Protein AF-A0A3D5UVN3-F1 (afdb_monomer_lite)

Sequence (78 aa):
MREAFDTRTGLNSLDLPGRPEETRVVVAMSGGVDSSVTAALLKEQGYDVVGITMQLYDHGVAVQKKGACCAGQDIHDA

Secondary structure (DSSP, 8-state):
---SEETTTTEETTS-BS-GGG-EEEEE--SSHHHHHHHHHHHHTT-EEEEE----S-SSSSTT-TT--GGGTTTS--

Radius of gyration: 16.46 Å; chains: 1; bounding box: 37×27×42 Å

Foldseek 3Di:
DDQQADPVQCAGPVRHHHGQCVAEDEQACQVDPVSVVVQVVSVVSNHNYDYDHDDPDDPDDQLPDPPDPCSNVVVVVD

pLDDT: mean 81.04, std 20.04, range [42.28, 98.44]

Structure (mmCIF, N/CA/C/O backbone):
data_AF-A0A3D5UVN3-F1
#
_entry.id   AF-A0A3D5UVN3-F1
#
loop_
_atom_site.group_PDB
_atom_site.id
_atom_site.type_symbol
_atom_site.label_atom_id
_atom_site.label_alt_id
_atom_site.label_comp_id
_atom_site.label_asym_id
_atom_site.label_entity_id
_atom_site.label_seq_id
_atom_site.pdbx_PDB_ins_code
_atom_site.Cartn_x
_atom_site.Cartn_y
_atom_site.Cartn_z
_atom_site.occupancy
_atom_site.B_iso_or_equiv
_atom_site.auth_seq_id
_atom_site.auth_comp_id
_atom_site.auth_asym_id
_atom_site.auth_atom_id
_atom_site.pdbx_PDB_model_num
ATOM 1 N N . MET A 1 1 ? -5.224 14.244 8.079 1.00 52.41 1 MET A N 1
ATOM 2 C CA . MET A 1 1 ? -4.922 12.817 8.297 1.00 52.41 1 MET A CA 1
ATOM 3 C C . MET A 1 1 ? -6.258 12.138 8.565 1.00 52.41 1 MET A C 1
ATOM 5 O O . MET A 1 1 ? -6.906 12.532 9.524 1.00 52.41 1 MET A O 1
ATOM 9 N N . ARG A 1 2 ? -6.765 11.300 7.648 1.00 63.66 2 ARG A N 1
ATOM 10 C CA . ARG A 1 2 ? -8.027 10.564 7.873 1.00 63.66 2 ARG A CA 1
ATOM 11 C C . ARG A 1 2 ? -7.785 9.515 8.964 1.00 63.66 2 ARG A C 1
ATOM 13 O O . ARG A 1 2 ? -6.707 8.927 8.983 1.00 63.66 2 ARG A O 1
ATOM 20 N N . GLU A 1 3 ? -8.746 9.315 9.861 1.00 70.19 3 GLU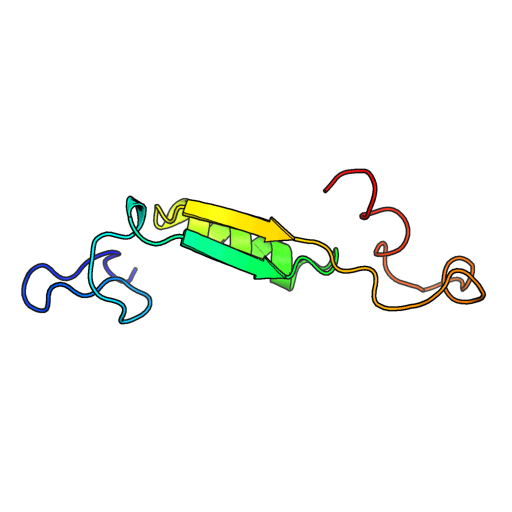 A N 1
ATOM 21 C CA . GLU A 1 3 ? -8.693 8.204 10.818 1.00 70.19 3 GLU A CA 1
ATOM 22 C C . GLU A 1 3 ? -8.750 6.869 10.063 1.00 70.19 3 GLU A C 1
ATOM 24 O O . GLU A 1 3 ? -9.476 6.740 9.077 1.00 70.19 3 GLU A O 1
ATOM 29 N N . ALA A 1 4 ? -7.961 5.886 10.503 1.00 76.69 4 ALA A N 1
ATOM 30 C CA . ALA A 1 4 ? -7.863 4.584 9.839 1.00 76.69 4 ALA A CA 1
ATOM 31 C C . ALA A 1 4 ? -9.096 3.687 10.081 1.00 76.69 4 ALA A C 1
ATOM 33 O O . ALA A 1 4 ? -9.339 2.759 9.312 1.00 76.69 4 ALA A O 1
ATOM 34 N N . PHE A 1 5 ? -9.883 3.970 11.126 1.00 91.19 5 PHE A N 1
ATOM 35 C CA . PHE A 1 5 ? -11.095 3.236 11.492 1.00 91.19 5 PHE A CA 1
ATOM 36 C C . PHE A 1 5 ? -12.104 4.155 12.192 1.00 91.19 5 PHE A C 1
ATOM 38 O O . PHE A 1 5 ? -11.757 4.788 13.189 1.00 91.19 5 PHE A O 1
ATOM 45 N N . ASP A 1 6 ? -13.346 4.202 11.703 1.00 93.00 6 ASP A N 1
ATOM 46 C CA . ASP A 1 6 ? -14.447 4.942 12.329 1.00 93.00 6 ASP A CA 1
ATOM 47 C C . ASP A 1 6 ? -15.272 4.003 13.219 1.00 93.00 6 ASP A C 1
ATOM 49 O O . ASP A 1 6 ? -16.008 3.132 12.751 1.00 93.00 6 ASP A O 1
ATOM 53 N N . THR A 1 7 ? -15.191 4.209 14.533 1.00 90.69 7 THR A N 1
ATOM 54 C CA . THR A 1 7 ? -15.910 3.399 15.530 1.00 90.69 7 THR A CA 1
ATOM 55 C C . THR A 1 7 ? -17.429 3.573 15.489 1.00 90.69 7 THR A C 1
ATOM 57 O O . THR A 1 7 ? -18.146 2.735 16.033 1.00 90.69 7 THR A O 1
ATOM 60 N N . ARG A 1 8 ? -17.943 4.632 14.851 1.00 93.31 8 ARG A N 1
ATOM 61 C CA . ARG A 1 8 ? -19.385 4.903 14.743 1.00 93.31 8 ARG A CA 1
ATOM 62 C C . ARG A 1 8 ? -20.028 4.111 13.614 1.00 93.31 8 ARG A C 1
ATOM 64 O O . ARG A 1 8 ? -21.182 3.713 13.737 1.00 93.31 8 ARG A O 1
ATOM 71 N N . THR A 1 9 ? -19.305 3.924 12.512 1.00 94.19 9 THR A N 1
ATOM 72 C CA . THR A 1 9 ? -19.792 3.205 11.325 1.00 94.19 9 THR A CA 1
ATOM 73 C C . THR A 1 9 ? -19.262 1.774 11.253 1.00 94.19 9 THR A C 1
ATOM 75 O O . THR A 1 9 ? -19.864 0.943 10.579 1.00 94.19 9 THR A O 1
ATOM 78 N N . GLY A 1 10 ? -18.163 1.470 11.952 1.00 94.06 10 GLY A N 1
ATOM 79 C CA . GLY A 1 10 ? -17.467 0.187 11.859 1.00 94.06 10 GLY A CA 1
ATOM 80 C C . GLY A 1 10 ? -16.688 0.010 10.551 1.00 94.06 10 GLY A C 1
ATOM 81 O O . GLY A 1 10 ? -16.339 -1.122 10.210 1.00 94.06 10 GLY A O 1
ATOM 82 N N . LEU A 1 11 ? -16.449 1.103 9.818 1.00 96.44 11 LEU A N 1
ATOM 83 C CA . LEU A 1 11 ? -15.752 1.109 8.533 1.00 96.44 11 LEU A CA 1
ATOM 84 C C . LEU A 1 11 ? -14.308 1.604 8.686 1.00 96.44 11 LEU A C 1
ATOM 86 O O . LEU A 1 11 ? -14.021 2.500 9.484 1.00 9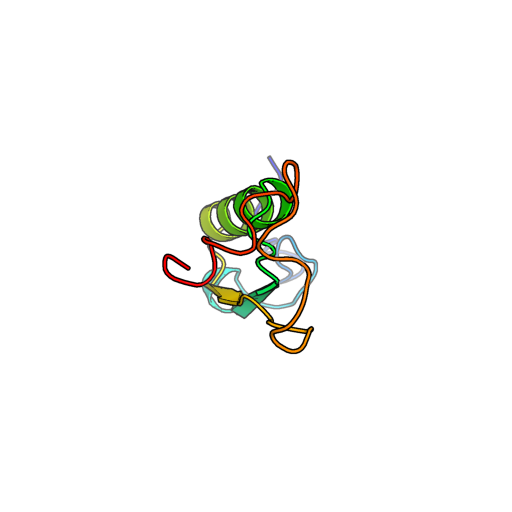6.44 11 LEU A O 1
ATOM 90 N N . ASN A 1 12 ? -13.400 1.038 7.897 1.00 96.00 12 ASN A N 1
ATOM 91 C CA . ASN A 1 12 ? -12.018 1.497 7.776 1.00 96.00 12 ASN A CA 1
ATOM 92 C C . ASN A 1 12 ? -11.852 2.591 6.706 1.00 96.00 12 ASN A C 1
ATOM 94 O O . ASN A 1 12 ? -12.807 2.993 6.044 1.00 96.00 12 ASN A O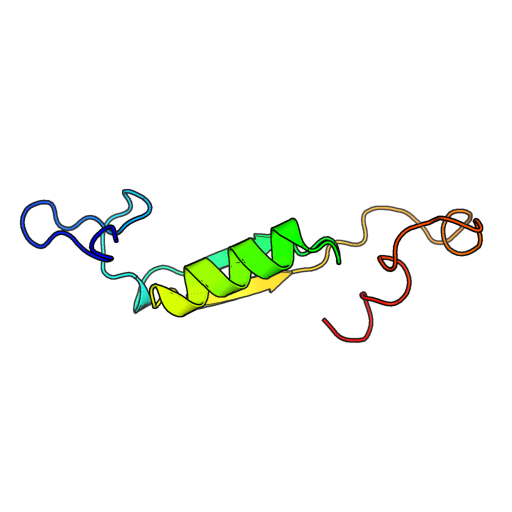 1
ATOM 98 N N . SER A 1 13 ? -10.626 3.090 6.531 1.00 95.06 13 SER A N 1
ATOM 99 C CA . SER A 1 13 ? -10.311 4.163 5.573 1.00 95.06 13 SER A CA 1
ATOM 100 C C . SER A 1 13 ? -10.546 3.813 4.092 1.00 95.06 13 SER A C 1
ATOM 102 O O . SER A 1 13 ? -10.496 4.719 3.256 1.00 95.06 13 SER A O 1
ATOM 104 N N . LEU A 1 14 ? -10.799 2.538 3.770 1.00 95.31 14 LEU A N 1
ATOM 105 C CA . LEU A 1 14 ? -11.204 2.048 2.447 1.00 95.31 14 LEU A CA 1
ATOM 106 C C . LEU A 1 14 ? -12.724 1.841 2.322 1.00 95.31 14 LEU A C 1
ATOM 108 O O . LEU A 1 14 ? -13.176 1.239 1.351 1.00 95.31 14 LEU A O 1
ATOM 112 N N . ASP A 1 15 ? -13.503 2.317 3.297 1.00 95.75 15 ASP A N 1
ATOM 113 C CA . ASP A 1 15 ? -14.955 2.131 3.391 1.00 95.75 15 ASP A CA 1
ATOM 114 C C . ASP A 1 15 ? -15.374 0.645 3.456 1.00 95.75 15 ASP A C 1
ATOM 116 O O . ASP A 1 15 ? -16.480 0.268 3.064 1.00 95.75 15 ASP A O 1
ATOM 120 N N . LEU A 1 16 ? -14.492 -0.214 3.978 1.00 95.50 16 LEU A N 1
ATOM 121 C CA . LEU A 1 16 ? -14.751 -1.637 4.203 1.00 95.50 16 LEU A CA 1
ATOM 122 C C . LEU A 1 16 ? -15.040 -1.906 5.688 1.00 95.50 16 LEU A C 1
ATOM 124 O O . LEU A 1 16 ? -14.487 -1.220 6.549 1.00 95.50 16 LEU A O 1
ATOM 128 N N . PRO A 1 17 ? -15.884 -2.897 6.022 1.00 96.12 17 PRO A N 1
ATOM 129 C CA . PRO A 1 17 ? -16.124 -3.275 7.411 1.00 96.12 17 PRO A CA 1
ATOM 130 C C . PRO A 1 17 ? -14.878 -3.901 8.056 1.00 96.12 17 PRO A C 1
ATOM 132 O O . PRO A 1 17 ? -14.160 -4.662 7.408 1.00 96.12 17 PRO A O 1
ATOM 135 N N . GLY A 1 18 ? -14.679 -3.641 9.352 1.00 95.06 18 GLY A N 1
ATOM 136 C CA . GLY A 1 18 ? -13.588 -4.222 10.150 1.00 95.06 18 GLY A CA 1
ATOM 137 C C . GLY A 1 18 ? -12.367 -3.311 10.286 1.00 95.06 18 GLY A C 1
ATOM 138 O O . GLY A 1 18 ? -12.294 -2.239 9.681 1.00 95.06 18 GLY A O 1
ATOM 139 N N . ARG A 1 19 ? -11.408 -3.710 11.129 1.00 96.56 19 ARG A N 1
ATOM 140 C CA . ARG A 1 19 ? -10.195 -2.908 11.367 1.00 96.56 19 ARG A CA 1
ATOM 141 C C . ARG A 1 19 ? -9.218 -3.043 10.186 1.00 96.56 19 ARG A C 1
ATOM 143 O O . ARG A 1 19 ? -9.248 -4.063 9.492 1.00 96.56 19 ARG A O 1
ATOM 150 N N . PRO A 1 20 ? -8.323 -2.063 9.954 1.00 96.69 20 PRO A N 1
ATOM 151 C CA . PRO A 1 20 ? -7.297 -2.167 8.914 1.00 96.69 20 PRO A CA 1
ATOM 152 C C . PRO A 1 20 ? -6.485 -3.465 8.995 1.00 96.69 20 PRO A C 1
ATOM 154 O O . PRO A 1 20 ? -6.327 -4.143 7.984 1.00 96.69 20 PRO A O 1
ATOM 157 N N . GLU A 1 21 ? -6.064 -3.874 10.197 1.00 96.88 21 GLU A N 1
ATOM 158 C CA . GLU A 1 21 ? -5.272 -5.097 10.401 1.00 96.88 21 GLU A CA 1
ATOM 159 C C . GLU A 1 21 ? -6.002 -6.407 10.038 1.00 96.88 21 GLU A C 1
ATOM 161 O O . GLU A 1 21 ? -5.359 -7.427 9.801 1.00 96.88 21 GLU A O 1
ATOM 166 N N . GLU A 1 22 ? -7.336 -6.389 9.970 1.00 96.75 22 GLU A N 1
ATOM 167 C CA . GLU A 1 22 ? -8.181 -7.529 9.580 1.00 96.75 22 GLU A CA 1
ATOM 168 C C . GLU A 1 22 ? -8.489 -7.523 8.074 1.00 96.75 22 GLU A C 1
ATOM 170 O O . GLU A 1 22 ? -9.045 -8.481 7.533 1.00 96.75 22 GLU A O 1
ATOM 175 N N . THR A 1 23 ? -8.130 -6.440 7.381 1.00 97.56 23 THR A N 1
ATOM 176 C CA . THR A 1 23 ? -8.392 -6.241 5.960 1.00 97.56 23 THR A CA 1
ATOM 177 C C . THR A 1 23 ? -7.121 -6.503 5.163 1.00 97.56 23 THR A C 1
ATOM 179 O O . THR A 1 23 ? -6.187 -5.698 5.153 1.00 97.56 23 THR A O 1
ATOM 182 N N . ARG A 1 24 ? -7.098 -7.631 4.446 1.00 98.06 24 ARG A N 1
ATOM 183 C CA . ARG A 1 24 ? -6.006 -7.945 3.521 1.00 98.06 24 ARG A CA 1
ATOM 184 C C . ARG A 1 24 ? -6.149 -7.161 2.222 1.00 98.06 24 ARG A C 1
ATOM 186 O O . ARG A 1 24 ? -7.155 -7.296 1.527 1.00 98.06 24 ARG A O 1
ATOM 193 N N . VAL A 1 25 ? -5.110 -6.411 1.861 1.00 98.25 25 VAL A N 1
ATOM 194 C CA . VAL A 1 25 ? -5.043 -5.652 0.609 1.00 98.25 25 VAL A CA 1
ATOM 195 C C . VAL A 1 25 ? -3.932 -6.209 -0.267 1.00 98.25 25 VAL A C 1
ATOM 197 O O . VAL A 1 25 ? -2.764 -6.211 0.114 1.00 98.25 25 VAL A O 1
ATOM 200 N N . VAL A 1 26 ? -4.297 -6.672 -1.460 1.00 98.06 26 VAL A N 1
ATOM 201 C CA . VAL A 1 26 ? -3.339 -7.136 -2.465 1.00 98.06 26 VAL A CA 1
ATOM 202 C C . VAL A 1 26 ? -3.049 -5.989 -3.429 1.00 98.06 26 VAL A C 1
ATOM 204 O O . VAL A 1 26 ? -3.945 -5.534 -4.137 1.00 98.06 26 VAL A O 1
ATOM 207 N N . VAL A 1 27 ? -1.808 -5.509 -3.447 1.00 97.88 27 VAL A N 1
ATOM 208 C CA . VAL A 1 27 ? -1.369 -4.407 -4.312 1.00 97.88 27 VAL A CA 1
ATOM 209 C C . VAL A 1 27 ? -0.672 -4.988 -5.534 1.00 97.88 27 VAL A C 1
ATOM 211 O O . VAL A 1 27 ? 0.316 -5.706 -5.406 1.00 97.88 27 VAL A O 1
ATOM 214 N N . ALA A 1 28 ? -1.169 -4.665 -6.727 1.00 95.88 28 ALA A N 1
ATOM 215 C CA . ALA A 1 28 ? -0.468 -4.970 -7.967 1.00 95.88 28 ALA A CA 1
ATOM 216 C C . ALA A 1 28 ? 0.776 -4.071 -8.085 1.00 95.88 28 ALA A C 1
ATOM 218 O O . ALA A 1 28 ? 0.677 -2.876 -8.361 1.00 95.88 28 ALA A O 1
ATOM 219 N N . MET A 1 29 ? 1.941 -4.660 -7.851 1.00 95.25 29 MET A N 1
ATOM 220 C CA . MET A 1 29 ? 3.251 -4.031 -7.907 1.00 95.25 29 MET A CA 1
ATOM 221 C C . MET A 1 29 ? 3.754 -4.057 -9.349 1.00 95.25 29 MET A C 1
ATOM 223 O O . MET A 1 29 ? 4.013 -5.114 -9.917 1.00 95.25 29 MET A O 1
ATOM 227 N N . SER A 1 30 ? 3.863 -2.885 -9.971 1.00 87.75 30 SER A N 1
ATOM 228 C CA . SER A 1 30 ? 4.355 -2.763 -11.351 1.00 87.75 30 SER A CA 1
ATOM 229 C C . SER A 1 30 ? 5.876 -2.584 -11.440 1.00 87.75 30 SER A C 1
ATOM 231 O O . SER A 1 30 ? 6.410 -2.530 -12.545 1.00 87.75 30 SER A O 1
ATOM 233 N N . GLY A 1 31 ? 6.547 -2.418 -10.293 1.00 85.94 31 GLY A N 1
ATOM 234 C CA . GLY A 1 31 ? 7.918 -1.896 -10.179 1.00 85.94 31 GLY A CA 1
ATOM 235 C C . GLY A 1 31 ? 7.985 -0.359 -10.184 1.00 85.94 31 GLY A C 1
ATOM 236 O O . GLY A 1 31 ? 9.013 0.238 -9.881 1.00 85.94 31 GLY A O 1
ATOM 237 N N . GLY A 1 32 ? 6.875 0.324 -10.488 1.00 87.75 32 GLY A N 1
ATOM 238 C CA . GLY A 1 32 ? 6.800 1.785 -10.499 1.00 87.75 32 GLY A CA 1
ATOM 239 C C . GLY A 1 32 ? 6.547 2.406 -9.121 1.00 87.75 32 GLY A C 1
ATOM 240 O O . GLY A 1 32 ? 5.915 1.805 -8.247 1.00 87.75 32 GLY A O 1
ATOM 241 N N . VAL A 1 33 ? 6.956 3.671 -8.971 1.00 94.38 33 VAL A N 1
ATOM 242 C CA . VAL A 1 33 ? 6.827 4.460 -7.730 1.00 94.38 33 VAL A CA 1
ATOM 243 C C . VAL A 1 33 ? 5.392 4.548 -7.206 1.00 94.38 33 VAL A C 1
ATOM 245 O O . VAL A 1 33 ? 5.188 4.469 -5.999 1.00 94.38 33 VAL A O 1
ATOM 248 N N . ASP A 1 34 ? 4.394 4.640 -8.087 1.00 95.25 34 ASP A N 1
ATOM 249 C CA . ASP A 1 34 ? 2.992 4.786 -7.679 1.00 95.25 34 ASP A CA 1
ATOM 250 C C . ASP A 1 34 ? 2.500 3.565 -6.892 1.00 95.25 34 ASP A C 1
ATOM 252 O O . ASP A 1 34 ? 1.857 3.701 -5.847 1.00 95.25 34 ASP A O 1
ATOM 256 N N . SER A 1 35 ? 2.849 2.361 -7.362 1.00 94.19 35 SER A N 1
ATOM 257 C CA . SER A 1 35 ? 2.490 1.112 -6.683 1.00 94.19 35 SER A CA 1
ATOM 258 C C . SER A 1 35 ? 3.219 0.964 -5.345 1.00 94.19 35 SER A C 1
ATOM 260 O O . SER A 1 35 ? 2.600 0.596 -4.347 1.00 94.19 35 SER A O 1
ATOM 262 N N . SER A 1 36 ? 4.488 1.376 -5.285 1.00 95.81 36 SER A N 1
ATOM 263 C CA . SER A 1 36 ? 5.290 1.367 -4.058 1.00 95.81 36 SER A CA 1
ATOM 264 C C . SER A 1 36 ? 4.767 2.343 -3.007 1.00 95.81 36 SER A C 1
ATOM 266 O O . SER A 1 36 ? 4.632 1.977 -1.840 1.00 95.81 36 SER A O 1
ATOM 268 N N . VAL A 1 37 ? 4.413 3.568 -3.405 1.00 97.69 37 VAL A N 1
ATOM 269 C CA . VAL A 1 37 ? 3.824 4.564 -2.497 1.00 97.69 37 VAL A CA 1
ATOM 270 C C . VAL A 1 37 ? 2.444 4.109 -2.026 1.00 97.69 37 VAL A C 1
ATOM 272 O O . VAL A 1 37 ? 2.138 4.226 -0.843 1.00 97.69 37 VAL A O 1
ATOM 275 N N . THR A 1 38 ? 1.632 3.526 -2.910 1.00 97.75 38 THR A N 1
ATOM 276 C CA . THR A 1 38 ? 0.329 2.955 -2.536 1.00 97.75 38 THR A CA 1
ATOM 277 C C . THR A 1 38 ? 0.483 1.870 -1.467 1.00 97.75 38 THR A C 1
ATOM 279 O O . THR A 1 38 ? -0.180 1.933 -0.431 1.00 97.75 38 THR A O 1
ATOM 282 N N . ALA A 1 39 ? 1.392 0.911 -1.676 1.00 98.00 39 ALA A N 1
ATOM 283 C CA . ALA A 1 39 ? 1.667 -0.148 -0.707 1.00 98.00 39 ALA A CA 1
ATOM 284 C C . ALA A 1 39 ? 2.175 0.413 0.633 1.00 98.00 39 ALA A C 1
ATOM 286 O O . ALA A 1 39 ? 1.700 -0.002 1.691 1.00 98.00 39 ALA A O 1
ATOM 287 N N . ALA A 1 40 ? 3.085 1.393 0.596 1.00 97.88 40 ALA A N 1
ATOM 288 C CA . ALA A 1 40 ? 3.627 2.035 1.791 1.00 97.88 40 ALA A CA 1
ATOM 289 C C . ALA A 1 40 ? 2.548 2.768 2.603 1.00 97.88 40 ALA A C 1
ATOM 291 O O . ALA A 1 40 ? 2.451 2.565 3.811 1.00 97.88 40 ALA A O 1
ATOM 292 N N . LEU A 1 41 ? 1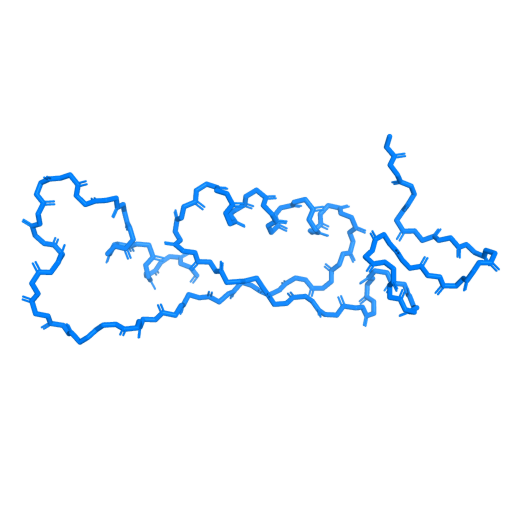.694 3.560 1.947 1.00 98.00 41 LEU A N 1
ATOM 293 C CA . LEU A 1 41 ? 0.625 4.309 2.613 1.00 98.00 41 LEU A CA 1
ATOM 294 C C . LEU A 1 41 ? -0.425 3.391 3.245 1.00 98.00 41 LEU A C 1
ATOM 296 O O . LEU A 1 41 ? -0.931 3.687 4.327 1.00 98.00 41 LEU A O 1
ATOM 300 N N . LEU A 1 42 ? -0.764 2.279 2.590 1.00 97.75 42 LEU A N 1
ATOM 301 C CA . LEU A 1 42 ? -1.673 1.282 3.160 1.00 97.75 42 LEU A CA 1
ATOM 302 C C . LEU A 1 42 ? -1.022 0.555 4.341 1.00 97.75 42 LEU A C 1
ATOM 304 O O . LEU A 1 42 ? -1.668 0.331 5.364 1.00 97.75 42 LEU A O 1
ATOM 308 N N . LYS A 1 43 ? 0.273 0.241 4.250 1.00 97.62 43 LYS A N 1
ATOM 309 C CA . LYS A 1 43 ? 1.002 -0.378 5.359 1.00 97.62 43 LYS A CA 1
ATOM 310 C C . LYS A 1 43 ? 1.087 0.551 6.572 1.00 97.62 43 LYS A C 1
ATOM 312 O O . LYS A 1 43 ? 0.871 0.095 7.691 1.00 97.62 43 LYS A O 1
ATOM 317 N N . GLU A 1 44 ? 1.345 1.841 6.356 1.00 97.44 44 GLU A N 1
ATOM 318 C CA . GLU A 1 44 ? 1.369 2.874 7.403 1.00 97.44 44 GLU A CA 1
ATOM 319 C C . GLU A 1 44 ? -0.001 3.044 8.081 1.00 97.44 44 GLU A C 1
ATOM 321 O O . GLU A 1 44 ? -0.076 3.263 9.287 1.00 97.44 44 GLU A O 1
ATOM 326 N N . GLN A 1 45 ? -1.092 2.860 7.332 1.00 96.38 45 GLN A N 1
ATOM 327 C CA . GLN A 1 45 ? -2.459 2.851 7.868 1.00 96.38 45 GLN A CA 1
ATOM 328 C C . GLN A 1 45 ? -2.820 1.572 8.648 1.00 96.38 45 GLN A C 1
ATOM 330 O O . GLN A 1 45 ? -3.914 1.498 9.206 1.00 96.38 45 GLN A O 1
ATOM 335 N N . GLY A 1 46 ? -1.923 0.582 8.715 1.00 96.81 46 GLY A N 1
ATOM 336 C CA . GLY A 1 46 ? -2.103 -0.637 9.506 1.00 96.81 46 GLY A CA 1
ATOM 337 C C . GLY A 1 46 ? -2.744 -1.810 8.763 1.00 96.81 46 GLY A C 1
ATOM 338 O O . GLY A 1 46 ? -3.080 -2.802 9.404 1.00 96.81 46 GLY A O 1
ATOM 339 N N . TYR A 1 47 ? -2.899 -1.734 7.438 1.00 98.44 47 TYR A N 1
ATOM 340 C CA . TYR A 1 47 ? -3.458 -2.835 6.649 1.00 98.44 47 TYR A CA 1
ATOM 341 C C . TYR A 1 47 ? -2.512 -4.043 6.544 1.00 98.44 47 TYR A C 1
ATOM 343 O O . TYR A 1 47 ? -1.278 -3.913 6.552 1.00 98.44 47 TYR A O 1
ATOM 351 N N . ASP A 1 48 ? -3.096 -5.230 6.359 1.00 98.00 48 ASP A N 1
ATOM 352 C CA . ASP A 1 48 ? -2.365 -6.434 5.955 1.00 98.00 48 ASP A CA 1
ATOM 353 C C . ASP A 1 48 ? -2.092 -6.399 4.441 1.00 98.00 48 ASP A C 1
ATOM 355 O O . ASP A 1 48 ? -2.870 -6.888 3.620 1.00 98.00 48 ASP A O 1
ATOM 359 N N . VAL A 1 49 ? -1.005 -5.723 4.064 1.00 98.38 49 VAL A N 1
ATOM 360 C CA . VAL A 1 49 ? -0.638 -5.473 2.664 1.00 98.38 49 VAL A CA 1
ATOM 361 C C . VAL A 1 49 ? 0.235 -6.596 2.102 1.00 98.38 49 VAL A C 1
ATOM 363 O O . VAL A 1 49 ? 1.284 -6.909 2.663 1.00 98.38 49 VAL A O 1
ATOM 366 N N . VAL A 1 50 ? -0.156 -7.127 0.941 1.00 98.19 50 VAL A N 1
ATOM 367 C CA . VAL A 1 50 ? 0.621 -8.080 0.133 1.00 98.19 50 VAL A CA 1
ATOM 368 C C . VAL A 1 50 ? 0.872 -7.473 -1.248 1.00 98.19 50 VAL A C 1
ATOM 370 O O . VAL A 1 50 ? -0.074 -7.193 -1.979 1.00 98.19 50 VAL A O 1
ATOM 373 N N . GLY A 1 51 ? 2.134 -7.272 -1.623 1.00 96.75 51 GLY A N 1
ATOM 374 C CA . GLY A 1 51 ? 2.503 -6.868 -2.982 1.00 96.75 51 GLY A CA 1
ATOM 375 C C . GLY A 1 51 ? 2.561 -8.074 -3.921 1.00 96.75 51 GLY A C 1
ATOM 376 O O . GLY A 1 51 ? 3.095 -9.113 -3.542 1.00 96.75 51 GLY A O 1
ATOM 377 N N . ILE A 1 52 ? 2.019 -7.952 -5.134 1.00 95.50 52 ILE A N 1
ATOM 378 C CA . ILE A 1 52 ? 2.156 -8.965 -6.191 1.00 95.50 52 ILE A CA 1
ATOM 379 C C . ILE A 1 52 ? 2.628 -8.330 -7.494 1.00 95.50 52 ILE A C 1
ATOM 381 O O . ILE A 1 52 ? 2.017 -7.385 -7.984 1.00 95.50 52 ILE A O 1
ATOM 385 N N . THR A 1 53 ? 3.668 -8.886 -8.102 1.00 89.56 53 THR A N 1
ATOM 386 C CA . THR A 1 53 ? 4.092 -8.508 -9.455 1.00 89.56 53 THR A CA 1
ATOM 387 C C . THR A 1 53 ? 3.549 -9.534 -10.440 1.00 89.56 53 THR A C 1
ATOM 389 O O . THR A 1 53 ? 3.808 -10.729 -10.315 1.00 89.56 53 THR A O 1
ATOM 392 N N . MET A 1 54 ? 2.761 -9.088 -11.419 1.00 86.44 54 MET A N 1
ATOM 393 C CA . MET A 1 54 ? 2.216 -9.968 -12.455 1.00 86.44 54 MET A CA 1
ATOM 394 C C . MET A 1 54 ? 3.059 -9.875 -13.720 1.00 86.44 54 MET A C 1
ATOM 396 O O . MET A 1 54 ? 3.148 -8.816 -14.341 1.00 86.44 54 MET A O 1
ATOM 400 N N . GLN A 1 55 ? 3.612 -11.003 -14.156 1.00 78.56 55 GLN A N 1
ATOM 401 C CA . GLN A 1 55 ? 4.255 -11.092 -15.458 1.00 78.56 55 GLN A CA 1
ATOM 402 C C . GLN A 1 55 ? 3.211 -11.435 -16.530 1.00 78.56 55 GLN A C 1
ATOM 404 O O . GLN A 1 55 ? 2.838 -12.589 -16.712 1.00 78.56 55 GLN A O 1
ATOM 409 N N . LEU A 1 56 ? 2.713 -10.411 -17.228 1.00 72.75 56 LEU A N 1
ATOM 410 C CA . LEU A 1 56 ? 1.608 -10.546 -18.190 1.00 72.75 56 LEU A CA 1
ATOM 411 C C . LEU A 1 56 ? 2.054 -10.744 -19.652 1.00 72.75 56 LEU A C 1
ATOM 413 O O . LEU A 1 56 ? 1.203 -10.918 -20.521 1.00 72.75 56 LEU A O 1
ATOM 417 N N . TYR A 1 57 ? 3.363 -10.728 -19.938 1.00 63.31 57 TYR A N 1
ATOM 418 C CA . TYR A 1 57 ? 3.908 -10.903 -21.291 1.00 63.31 57 TYR A CA 1
ATOM 419 C C . TYR A 1 57 ? 4.974 -12.003 -21.344 1.00 63.31 57 TYR A C 1
ATOM 421 O O . TYR A 1 57 ? 5.836 -12.095 -20.466 1.00 63.31 57 TYR A O 1
ATOM 429 N N . ASP A 1 58 ? 4.907 -12.806 -22.407 1.00 54.34 58 ASP A N 1
ATOM 430 C CA . ASP A 1 58 ? 5.866 -13.868 -22.709 1.00 54.34 58 ASP A CA 1
ATOM 431 C C . ASP A 1 58 ? 7.237 -13.284 -23.112 1.00 54.34 58 ASP A C 1
ATOM 433 O O . ASP A 1 58 ? 7.356 -12.224 -23.741 1.00 54.34 58 ASP A O 1
ATOM 437 N N . HIS A 1 59 ? 8.287 -13.974 -22.689 1.00 55.03 59 HIS A N 1
ATOM 438 C CA . HIS A 1 59 ? 9.690 -13.583 -22.687 1.00 55.03 59 HIS A CA 1
ATOM 439 C C . HIS A 1 59 ? 10.294 -13.426 -24.096 1.00 55.03 59 HIS A C 1
ATOM 441 O O . HIS A 1 59 ? 10.997 -14.315 -24.572 1.00 55.03 59 HIS A O 1
ATOM 447 N N . GLY A 1 60 ? 10.094 -12.282 -24.763 1.00 50.88 60 GLY A N 1
ATOM 448 C CA . GLY A 1 60 ? 10.668 -12.083 -26.105 1.00 50.88 60 GLY A CA 1
ATOM 449 C C . GLY A 1 60 ? 11.418 -10.782 -26.382 1.00 50.88 60 GLY A C 1
ATOM 450 O O . GLY A 1 60 ? 12.505 -10.827 -26.948 1.00 50.88 60 GLY A O 1
ATOM 451 N N . VAL A 1 61 ? 10.845 -9.605 -26.091 1.00 48.94 61 VAL A N 1
ATOM 452 C CA . VAL A 1 61 ? 11.271 -8.398 -26.848 1.00 48.94 61 VAL A CA 1
ATOM 453 C C . VAL A 1 61 ? 11.367 -7.099 -26.030 1.00 48.94 61 VAL A C 1
ATOM 455 O O . VAL A 1 61 ? 11.961 -6.130 -26.496 1.00 48.94 61 VAL A O 1
ATOM 458 N N . ALA A 1 62 ? 10.843 -7.037 -24.801 1.00 48.69 62 ALA A N 1
ATOM 459 C CA . ALA A 1 62 ? 10.736 -5.761 -24.075 1.00 48.69 62 ALA A CA 1
ATOM 460 C C . ALA A 1 62 ? 11.868 -5.469 -23.069 1.00 48.69 62 ALA A C 1
ATOM 462 O O . ALA A 1 62 ? 12.045 -4.317 -22.685 1.00 48.69 62 ALA A O 1
ATOM 463 N N . VAL A 1 63 ? 12.667 -6.470 -22.679 1.00 49.47 63 VAL A N 1
ATOM 464 C CA . VAL A 1 63 ? 13.692 -6.329 -21.617 1.00 49.47 63 VAL A CA 1
ATOM 465 C C . VAL A 1 63 ? 14.972 -5.622 -22.108 1.00 49.47 63 VAL A C 1
ATOM 467 O O . VAL A 1 63 ? 15.824 -5.254 -21.312 1.00 49.47 63 VAL A O 1
ATOM 470 N N . GLN A 1 64 ? 15.116 -5.372 -23.417 1.00 48.75 64 GLN A N 1
ATOM 471 C CA . GLN A 1 64 ? 16.350 -4.829 -24.017 1.00 48.75 64 GLN A CA 1
ATOM 472 C C . GLN A 1 64 ? 16.164 -3.479 -24.729 1.00 48.75 64 GLN A C 1
ATOM 474 O O . GLN A 1 64 ? 17.001 -3.070 -25.537 1.00 48.75 64 GLN A O 1
ATOM 479 N N . LYS A 1 65 ? 15.068 -2.754 -24.472 1.00 42.81 65 LYS A N 1
ATOM 480 C CA . LYS A 1 65 ? 14.894 -1.405 -25.028 1.00 42.81 65 LYS A CA 1
ATOM 481 C C . LYS A 1 65 ? 15.530 -0.385 -24.085 1.00 42.81 65 LYS A C 1
ATOM 483 O O . LYS A 1 65 ? 15.072 -0.222 -22.958 1.00 42.81 65 LYS A O 1
ATOM 488 N N . LYS A 1 66 ? 16.557 0.342 -24.547 1.00 42.28 66 LYS A N 1
ATOM 489 C CA . LYS A 1 66 ? 17.060 1.544 -23.852 1.00 42.28 66 LYS A CA 1
ATOM 490 C C . LYS A 1 66 ? 15.872 2.477 -23.567 1.00 42.28 66 LYS A C 1
ATOM 492 O O . LYS A 1 66 ? 15.280 2.996 -24.509 1.00 42.28 66 LYS A O 1
ATOM 497 N N . GLY A 1 67 ? 15.524 2.651 -22.289 1.00 5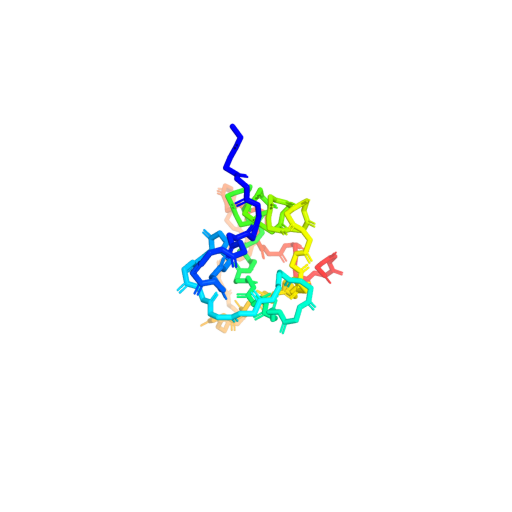3.75 67 GLY A N 1
ATOM 498 C CA . GLY A 1 67 ? 14.389 3.466 -21.837 1.00 53.75 67 GLY A CA 1
ATOM 499 C C . GLY A 1 67 ? 13.149 2.691 -21.373 1.00 53.75 67 GLY A C 1
ATOM 500 O O . GLY A 1 67 ? 12.167 3.325 -20.998 1.00 53.75 67 GLY A O 1
ATOM 501 N N . ALA A 1 68 ? 13.163 1.353 -21.371 1.00 55.59 68 ALA A N 1
ATOM 502 C CA . ALA A 1 68 ? 12.181 0.589 -20.605 1.00 55.59 68 ALA A CA 1
ATOM 503 C C . ALA A 1 68 ? 12.460 0.800 -19.105 1.00 55.59 68 ALA A C 1
ATOM 505 O O . ALA A 1 68 ? 13.595 0.634 -18.659 1.00 55.59 68 ALA A O 1
ATOM 506 N N . CYS A 1 69 ? 11.447 1.238 -18.352 1.00 58.62 69 CYS A N 1
ATOM 507 C CA . CYS A 1 69 ? 11.538 1.389 -16.899 1.00 58.62 69 CYS A CA 1
ATOM 508 C C . CYS A 1 69 ? 11.872 0.034 -16.246 1.00 58.62 69 CYS A C 1
ATOM 510 O O . CYS A 1 69 ? 11.594 -1.010 -16.837 1.00 58.62 69 CYS A O 1
ATOM 512 N N . CYS A 1 70 ? 12.452 0.072 -15.046 1.00 54.47 70 CYS A N 1
ATOM 513 C CA . CYS A 1 70 ? 13.084 -1.013 -14.279 1.00 54.47 70 CYS A CA 1
ATOM 514 C C . CYS A 1 70 ? 12.279 -2.320 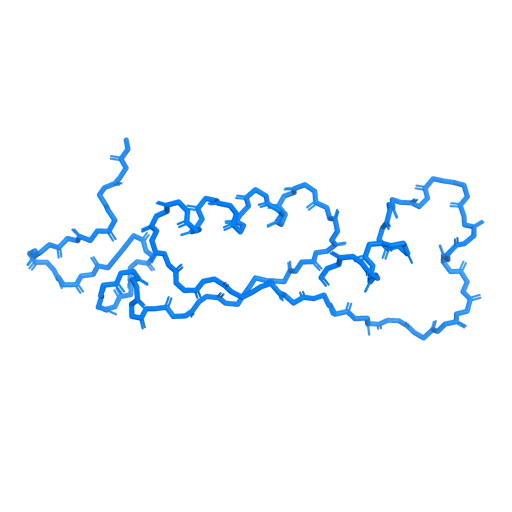-14.096 1.00 54.47 70 CYS A C 1
ATOM 516 O O . CYS A 1 70 ? 12.839 -3.312 -13.642 1.00 54.47 70 CYS A O 1
ATOM 518 N N . ALA A 1 71 ? 11.031 -2.385 -14.560 1.00 51.47 71 ALA A N 1
ATOM 519 C CA . ALA A 1 71 ? 10.104 -3.511 -14.454 1.00 51.47 71 ALA A CA 1
ATOM 520 C C . ALA A 1 71 ? 10.641 -4.882 -14.925 1.00 51.47 71 ALA A C 1
ATOM 522 O O . ALA A 1 71 ? 10.082 -5.911 -14.563 1.00 51.47 71 ALA A O 1
ATOM 523 N N . GLY A 1 72 ? 11.700 -4.931 -15.744 1.00 52.31 72 GLY A N 1
ATOM 524 C CA . GLY A 1 72 ? 12.365 -6.188 -16.116 1.00 52.31 72 GLY A CA 1
ATOM 525 C C . GLY A 1 72 ? 13.360 -6.722 -15.074 1.00 52.31 72 GLY A C 1
ATOM 526 O O . GLY A 1 72 ? 13.633 -7.919 -15.075 1.00 52.31 72 GLY A O 1
ATOM 527 N N . GLN A 1 73 ? 13.914 -5.862 -14.211 1.00 53.22 73 GLN A N 1
ATOM 528 C CA . GLN A 1 73 ? 14.806 -6.251 -13.110 1.00 53.22 73 GLN A CA 1
ATOM 529 C C . GLN A 1 73 ? 14.068 -6.363 -11.770 1.00 53.22 73 GLN A C 1
ATOM 531 O O . GLN A 1 73 ? 14.440 -7.221 -10.973 1.00 53.22 73 GLN A O 1
ATOM 536 N N . ASP A 1 74 ? 12.987 -5.598 -11.582 1.00 53.31 74 ASP A N 1
ATOM 537 C CA . ASP A 1 74 ? 12.226 -5.521 -10.319 1.00 53.31 74 ASP A CA 1
ATOM 538 C C . ASP A 1 74 ? 11.375 -6.780 -10.009 1.00 53.31 74 ASP A C 1
ATOM 540 O O . ASP A 1 74 ? 10.598 -6.838 -9.059 1.00 53.31 74 ASP A O 1
ATOM 544 N N . ILE A 1 75 ? 11.453 -7.807 -10.862 1.00 53.78 75 ILE A N 1
ATOM 545 C CA . ILE A 1 75 ? 10.767 -9.095 -10.668 1.00 53.78 75 ILE A CA 1
ATOM 546 C C . ILE A 1 75 ? 11.532 -9.982 -9.671 1.00 53.78 75 ILE A C 1
ATOM 548 O O . ILE A 1 75 ? 10.977 -10.947 -9.152 1.00 53.78 75 ILE A O 1
ATOM 552 N N . HIS A 1 76 ? 12.822 -9.705 -9.453 1.00 51.66 76 HIS A N 1
ATOM 553 C CA . HIS A 1 76 ? 13.718 -10.546 -8.654 1.00 51.66 76 HIS A CA 1
ATOM 554 C C . HIS A 1 76 ? 13.937 -10.049 -7.219 1.00 51.66 76 HIS A C 1
ATOM 556 O O . HIS A 1 76 ? 14.462 -10.811 -6.407 1.00 51.66 76 HIS A O 1
ATOM 562 N N . ASP A 1 77 ? 13.570 -8.806 -6.911 1.00 47.94 77 ASP A N 1
ATOM 563 C CA . ASP A 1 77 ? 13.697 -8.171 -5.592 1.00 47.94 77 ASP A CA 1
ATOM 564 C C . ASP A 1 77 ? 12.348 -7.777 -4.958 1.00 47.94 77 ASP A C 1
ATOM 566 O O . ASP A 1 77 ? 12.339 -7.266 -3.835 1.00 47.94 77 ASP A O 1
ATOM 570 N N . ALA A 1 78 ? 11.234 -8.043 -5.654 1.00 49.16 78 ALA A N 1
ATOM 571 C CA . ALA A 1 78 ? 9.876 -8.010 -5.107 1.00 49.16 78 ALA A CA 1
ATOM 572 C C . ALA A 1 78 ? 9.624 -9.108 -4.059 1.00 49.16 78 ALA A C 1
ATOM 574 O O . ALA A 1 78 ? 10.134 -10.243 -4.226 1.00 49.16 78 ALA A O 1
#